Protein AF-A0A7R9C3E6-F1 (afdb_monomer_lite)

Organism: NCBI:txid399045

Radius of gyration: 17.6 Å; chains: 1; bounding box: 39×23×45 Å

pLDDT: mean 96.13, std 3.01, range [75.88, 98.56]

Sequence (102 aa):
SIGDLIVLTKPLGTQVAVNAFKWYCNPIHPKLPKLKEITSFEEVCEAYESATASMIRLNRIGAKLMKKYGATAATDVTGFGILGHADNLAKSQIREVTFIIK

InterPro domains:
  IPR004536 Selenophosphate synthetase [PTHR10256] (3-101)
  IPR010918 PurM-like, C-terminal domain [PF02769] (2-93)
  IPR036676 PurM-like, C-terminal domain superfamily [G3DSA:3.90.650.10] (1-102)
  IPR036676 PurM-like, C-terminal domain superfamily [SSF56042] (2-92)

Secondary structure (DSSP, 8-state):
-TTPPP--SS-S-HHHHHHHHHHHT-TT-TTHHHHHTT--HHHHHHHHHHHHHHHHS-THHHHHHHHHTT--------TTHHHHHHHHHHHT-SS-------

Structure (mmCIF, N/CA/C/O backbone):
data_AF-A0A7R9C3E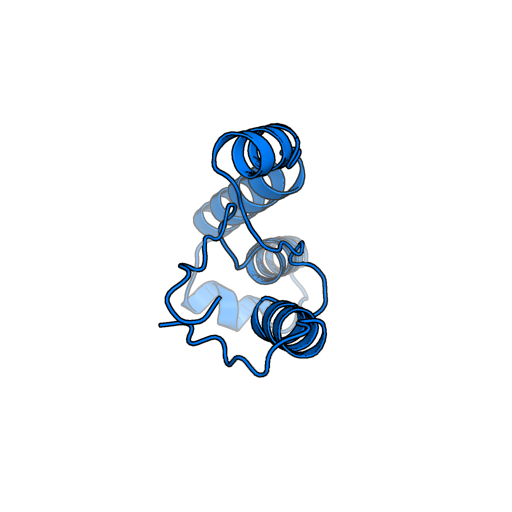6-F1
#
_entry.id   AF-A0A7R9C3E6-F1
#
loop_
_atom_site.group_PDB
_atom_site.id
_atom_site.type_symbol
_atom_site.label_atom_id
_atom_site.label_alt_id
_atom_site.label_comp_id
_ato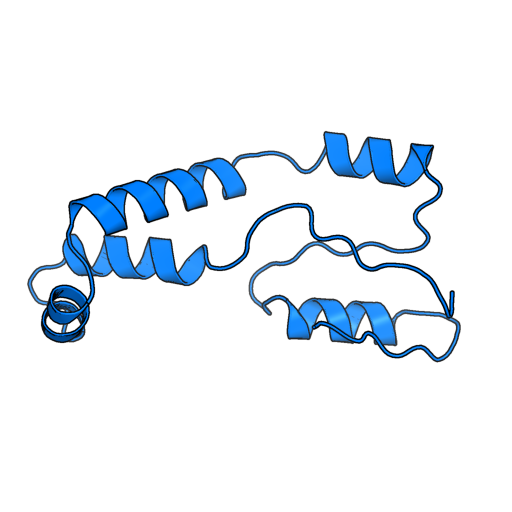m_site.label_asym_id
_atom_site.label_entity_id
_atom_site.label_seq_id
_atom_site.pdbx_PDB_ins_code
_atom_site.Cartn_x
_atom_site.Cartn_y
_atom_site.Cartn_z
_atom_site.occupancy
_atom_site.B_iso_or_equiv
_atom_site.auth_seq_id
_atom_site.auth_comp_id
_atom_site.auth_asym_id
_atom_site.auth_atom_id
_atom_site.pdbx_PDB_model_num
ATOM 1 N N . SER A 1 1 ? -18.486 4.908 14.633 1.00 85.69 1 SER A N 1
ATOM 2 C CA . SER A 1 1 ? -19.947 5.093 14.601 1.00 85.69 1 SER A CA 1
ATOM 3 C C . SER A 1 1 ? -20.402 5.555 13.230 1.00 85.69 1 SER A C 1
ATOM 5 O O . SER A 1 1 ? -19.574 5.906 12.397 1.00 85.69 1 SER A O 1
ATOM 7 N N . ILE A 1 2 ? -21.713 5.529 12.969 1.00 91.06 2 ILE A N 1
ATOM 8 C CA . ILE A 1 2 ? -22.273 6.190 11.781 1.00 91.06 2 ILE A CA 1
ATOM 9 C C . ILE A 1 2 ? -21.870 7.668 11.843 1.00 91.06 2 ILE A C 1
ATOM 11 O O . ILE A 1 2 ? -22.051 8.301 12.882 1.00 91.06 2 ILE A O 1
ATOM 15 N N . GLY A 1 3 ? -21.298 8.180 10.754 1.00 92.69 3 GLY A N 1
ATOM 16 C CA . GLY A 1 3 ? -20.761 9.541 10.673 1.00 92.69 3 GLY A CA 1
ATOM 17 C C . GLY A 1 3 ? -19.256 9.671 10.942 1.00 92.69 3 GLY A C 1
ATOM 18 O O . GLY A 1 3 ? -18.715 10.749 10.709 1.00 92.69 3 GLY A O 1
ATOM 19 N N . ASP A 1 4 ? -18.563 8.611 11.378 1.00 94.69 4 ASP A N 1
ATOM 20 C CA . ASP A 1 4 ? -17.099 8.637 11.509 1.00 94.69 4 ASP A CA 1
ATOM 21 C C . ASP A 1 4 ? -16.418 8.770 10.133 1.00 94.69 4 ASP A C 1
ATOM 23 O O . ASP A 1 4 ? -16.914 8.281 9.114 1.00 94.69 4 ASP A O 1
ATOM 27 N N . LEU A 1 5 ? -15.236 9.392 10.120 1.00 95.38 5 LEU A N 1
ATOM 28 C CA . LEU A 1 5 ? -14.391 9.523 8.933 1.00 95.38 5 LEU A CA 1
ATOM 29 C C . LEU A 1 5 ? -13.398 8.361 8.819 1.00 95.38 5 LEU A C 1
ATOM 31 O O . LEU A 1 5 ? -12.856 7.885 9.817 1.00 95.38 5 LEU A O 1
ATOM 35 N N . ILE A 1 6 ? -13.097 7.965 7.580 1.00 95.62 6 ILE A N 1
ATOM 36 C CA . ILE A 1 6 ? -12.059 6.978 7.262 1.00 95.62 6 ILE A CA 1
ATOM 37 C C . ILE A 1 6 ? -10.779 7.723 6.882 1.00 95.62 6 ILE A C 1
ATOM 39 O O . ILE A 1 6 ? -10.787 8.560 5.982 1.00 95.62 6 ILE A O 1
ATOM 43 N N . VAL A 1 7 ? -9.668 7.405 7.552 1.00 96.38 7 VAL A N 1
ATOM 44 C CA . VAL A 1 7 ? -8.363 8.036 7.310 1.00 96.38 7 VAL A CA 1
ATOM 45 C C . VAL A 1 7 ? -7.331 6.978 6.936 1.00 96.38 7 VAL A C 1
ATOM 47 O O . VAL A 1 7 ? -7.102 6.029 7.686 1.00 96.38 7 VAL A O 1
ATOM 50 N N . LEU A 1 8 ? -6.662 7.173 5.799 1.00 97.00 8 LEU A N 1
ATOM 51 C CA . LEU A 1 8 ? -5.551 6.336 5.352 1.00 97.00 8 LEU A CA 1
ATOM 52 C C . LEU A 1 8 ? -4.212 7.032 5.641 1.00 97.00 8 LEU A C 1
ATOM 54 O O . LEU A 1 8 ? -4.024 8.202 5.324 1.00 97.00 8 LEU A O 1
ATOM 58 N N . THR A 1 9 ? -3.263 6.315 6.247 1.00 96.94 9 THR A N 1
ATOM 59 C CA . THR A 1 9 ? -1.998 6.903 6.744 1.00 96.94 9 THR A CA 1
ATOM 60 C C . THR A 1 9 ? -0.797 6.706 5.813 1.00 96.94 9 THR A C 1
ATOM 62 O O . THR A 1 9 ? 0.296 7.219 6.081 1.00 96.94 9 THR A O 1
ATOM 65 N N . LYS A 1 10 ? -0.979 5.949 4.726 1.00 97.38 10 LYS A N 1
ATOM 66 C CA . LYS A 1 10 ? 0.019 5.658 3.690 1.00 97.38 10 LYS A CA 1
ATOM 67 C C . LYS A 1 10 ? -0.661 5.586 2.319 1.00 97.38 10 LYS A C 1
ATOM 69 O O . LYS A 1 10 ? -1.774 5.077 2.254 1.00 97.38 10 LYS A O 1
ATOM 74 N N . PRO A 1 11 ? -0.009 6.038 1.235 1.00 96.94 11 PRO A N 1
ATOM 75 C CA . PRO A 1 11 ? -0.548 5.869 -0.112 1.00 96.94 11 PRO A CA 1
ATOM 76 C C . PRO A 1 11 ? -0.647 4.385 -0.505 1.00 96.94 11 PRO A C 1
ATOM 78 O O . PRO A 1 11 ? 0.081 3.539 0.023 1.00 96.94 11 PRO A O 1
ATOM 81 N N . LEU A 1 12 ? -1.545 4.084 -1.447 1.00 97.06 12 LEU A N 1
ATOM 82 C CA . LEU A 1 12 ? -1.712 2.759 -2.058 1.00 97.06 12 LEU A CA 1
ATOM 83 C C . LEU A 1 12 ? -0.739 2.562 -3.239 1.00 97.06 12 LEU A C 1
ATOM 85 O O . LEU A 1 12 ? -0.052 3.492 -3.648 1.00 97.06 12 LEU A O 1
ATOM 89 N N . GLY A 1 13 ? -0.699 1.350 -3.807 1.00 96.88 13 GLY A N 1
ATOM 90 C CA . GLY A 1 13 ? 0.012 1.076 -5.068 1.00 96.88 13 GLY A CA 1
ATOM 91 C C . GLY A 1 13 ? 1.419 0.485 -4.936 1.00 96.88 13 GLY A C 1
ATOM 92 O O . GLY A 1 13 ? 2.094 0.292 -5.945 1.00 96.88 13 GLY A O 1
ATOM 93 N N . THR A 1 14 ? 1.858 0.118 -3.728 1.00 97.62 14 THR A N 1
ATOM 94 C CA . THR A 1 14 ? 3.202 -0.451 -3.494 1.00 97.62 14 THR A CA 1
ATOM 95 C C . THR A 1 14 ? 3.476 -1.701 -4.333 1.00 97.62 14 THR A C 1
ATOM 97 O O . THR A 1 14 ? 4.565 -1.849 -4.879 1.00 97.62 14 THR A O 1
ATOM 100 N N . GLN A 1 15 ? 2.483 -2.578 -4.509 1.00 97.38 15 GLN A N 1
ATOM 101 C CA . GLN A 1 15 ? 2.623 -3.778 -5.337 1.00 97.38 15 GLN A CA 1
ATOM 102 C C . GLN A 1 15 ? 2.865 -3.446 -6.817 1.00 97.38 15 GLN A C 1
ATOM 104 O O . GLN A 1 15 ? 3.645 -4.137 -7.471 1.00 97.38 15 GLN A O 1
ATOM 109 N N . VAL A 1 16 ? 2.223 -2.397 -7.342 1.00 96.88 16 VAL A N 1
ATOM 110 C CA . VAL A 1 16 ? 2.417 -1.949 -8.730 1.00 96.88 16 VAL A CA 1
ATOM 111 C C 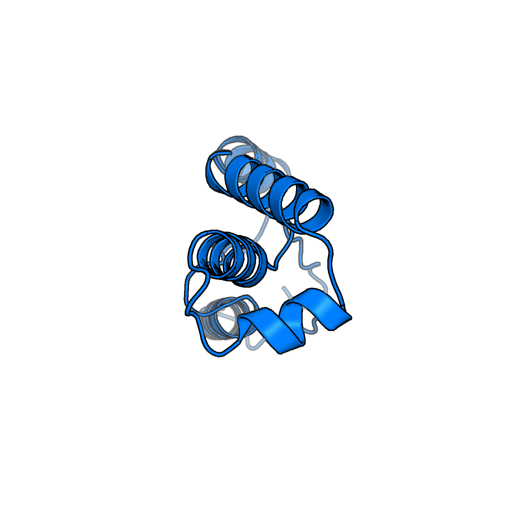. VAL A 1 16 ? 3.839 -1.431 -8.907 1.00 96.88 16 VAL A C 1
ATOM 113 O O . VAL A 1 16 ? 4.535 -1.910 -9.796 1.00 96.88 16 VAL A O 1
ATOM 116 N N . ALA A 1 17 ? 4.298 -0.549 -8.014 1.00 98.00 17 ALA A N 1
ATOM 117 C CA . ALA A 1 17 ? 5.654 -0.002 -8.048 1.00 98.00 17 ALA A CA 1
ATOM 118 C C . ALA A 1 17 ? 6.732 -1.101 -7.968 1.00 98.00 17 ALA A C 1
ATOM 120 O O . ALA A 1 17 ? 7.646 -1.151 -8.788 1.00 98.00 17 ALA A O 1
ATOM 121 N N . VAL A 1 18 ? 6.585 -2.045 -7.031 1.00 97.88 18 VAL A N 1
ATOM 122 C CA . VAL A 1 18 ? 7.526 -3.166 -6.865 1.00 97.88 18 VAL A CA 1
ATOM 123 C C . VAL A 1 18 ? 7.536 -4.091 -8.081 1.00 97.88 18 VAL A C 1
ATOM 125 O O . VAL A 1 18 ? 8.602 -4.526 -8.515 1.00 97.88 18 VAL A O 1
ATOM 128 N N . ASN A 1 19 ? 6.370 -4.410 -8.644 1.00 97.50 19 ASN A N 1
ATOM 129 C CA . ASN A 1 19 ? 6.299 -5.272 -9.822 1.00 97.50 19 ASN A CA 1
ATOM 130 C C . ASN A 1 19 ? 6.853 -4.584 -11.070 1.00 97.50 19 ASN A C 1
ATOM 132 O O . ASN A 1 19 ? 7.589 -5.221 -11.817 1.00 97.50 19 ASN A O 1
ATOM 136 N N . ALA A 1 20 ? 6.547 -3.303 -11.274 1.00 97.69 20 ALA A N 1
ATOM 137 C CA . ALA A 1 20 ? 7.075 -2.528 -12.389 1.00 97.69 20 ALA A CA 1
ATOM 138 C C . ALA A 1 20 ? 8.610 -2.504 -12.360 1.00 97.69 20 ALA A C 1
ATOM 140 O O . ALA A 1 20 ? 9.244 -2.860 -13.353 1.00 97.69 20 ALA A O 1
ATOM 141 N N . PHE A 1 21 ? 9.205 -2.215 -11.198 1.00 98.19 21 PHE A N 1
ATOM 142 C CA . PHE A 1 21 ? 10.658 -2.239 -11.018 1.00 98.19 21 PHE A CA 1
ATOM 143 C C . PHE A 1 21 ? 11.253 -3.616 -11.336 1.00 98.19 21 PHE A C 1
ATOM 145 O O . PHE A 1 21 ? 12.172 -3.732 -12.145 1.00 98.19 21 PHE A O 1
ATOM 152 N N . LYS A 1 22 ? 10.660 -4.690 -10.793 1.00 97.81 22 LYS A N 1
ATOM 153 C CA . LYS A 1 22 ? 11.075 -6.071 -11.093 1.00 97.81 22 LYS A CA 1
ATOM 154 C C . LYS A 1 22 ? 11.022 -6.399 -12.586 1.00 97.81 22 LYS A C 1
ATOM 156 O O . LYS A 1 22 ? 11.876 -7.140 -13.065 1.00 97.81 22 LYS A O 1
ATOM 161 N N . TRP A 1 23 ? 10.029 -5.891 -13.316 1.00 97.75 23 TRP A N 1
ATOM 162 C CA . TRP A 1 23 ? 9.911 -6.127 -14.757 1.00 97.75 23 TRP A CA 1
ATOM 163 C C . TRP A 1 23 ? 10.973 -5.362 -15.545 1.00 97.75 23 TRP A C 1
ATOM 165 O O . TRP A 1 23 ? 11.527 -5.929 -16.479 1.00 97.75 23 TRP A O 1
ATOM 175 N N . TYR A 1 24 ? 11.322 -4.133 -15.154 1.00 97.25 24 TYR A N 1
ATOM 176 C CA . TYR A 1 24 ? 12.452 -3.415 -15.757 1.00 97.25 24 TYR A CA 1
ATOM 177 C C . TYR A 1 24 ? 13.795 -4.106 -15.500 1.00 97.25 24 TYR A C 1
ATOM 179 O O . TYR A 1 24 ? 14.618 -4.187 -16.409 1.00 97.25 24 TYR A O 1
ATOM 187 N N . CYS A 1 25 ? 13.999 -4.671 -14.306 1.00 96.06 25 CYS A N 1
ATOM 188 C CA . CYS A 1 25 ? 15.196 -5.453 -13.980 1.00 96.06 25 CYS A CA 1
ATOM 189 C C . CYS A 1 25 ? 15.250 -6.828 -14.670 1.00 96.06 25 CYS A C 1
ATOM 191 O O . CYS A 1 25 ? 16.259 -7.523 -14.557 1.00 96.06 25 CYS A O 1
ATOM 193 N N . ASN A 1 26 ? 14.188 -7.241 -15.368 1.00 96.81 26 ASN A N 1
ATOM 194 C CA . ASN A 1 26 ? 14.114 -8.509 -16.084 1.00 96.81 26 ASN A CA 1
ATOM 195 C C . ASN A 1 26 ? 13.789 -8.274 -17.576 1.00 96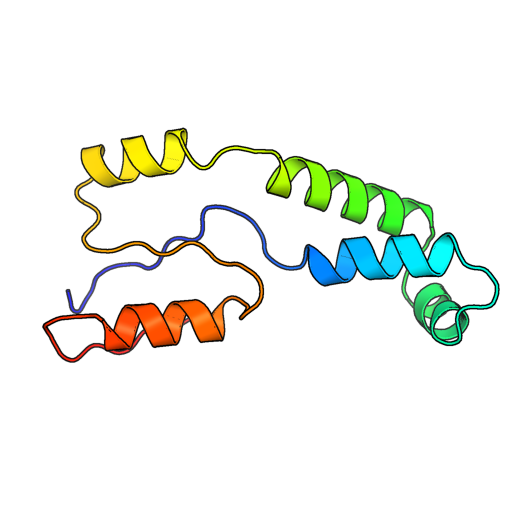.81 26 ASN A C 1
ATOM 197 O O . ASN A 1 26 ? 12.616 -8.278 -17.956 1.00 96.81 26 ASN A O 1
ATOM 201 N N . PRO A 1 27 ? 14.809 -8.119 -18.445 1.00 91.00 27 PRO A N 1
ATOM 202 C CA . PRO A 1 27 ? 14.623 -7.770 -19.857 1.00 91.00 27 PRO A CA 1
ATOM 203 C C . PRO A 1 27 ? 13.765 -8.749 -20.669 1.00 91.00 27 PRO A C 1
ATOM 205 O O . PRO A 1 27 ? 13.199 -8.354 -21.685 1.00 91.00 27 PRO A O 1
ATOM 208 N N . ILE A 1 28 ? 13.651 -10.007 -20.229 1.00 96.25 28 ILE A N 1
ATOM 209 C CA . ILE A 1 28 ? 12.846 -11.041 -20.898 1.00 96.25 28 ILE A CA 1
ATOM 210 C C . ILE A 1 28 ? 11.404 -11.112 -20.371 1.00 96.25 28 ILE A C 1
ATOM 212 O O . ILE A 1 28 ? 10.631 -11.975 -20.786 1.00 96.25 28 ILE A O 1
ATOM 216 N N . HIS A 1 29 ? 11.015 -10.236 -19.438 1.00 97.38 29 HIS A N 1
ATOM 217 C CA . HIS A 1 29 ? 9.685 -10.277 -18.846 1.00 97.38 29 HIS A CA 1
ATOM 218 C C . HIS A 1 29 ? 8.599 -9.899 -19.877 1.00 97.38 29 HIS A C 1
ATOM 220 O O . HIS A 1 29 ? 8.644 -8.805 -20.445 1.00 97.38 29 HIS A O 1
ATOM 226 N N . PRO A 1 30 ? 7.548 -10.721 -20.070 1.00 97.19 30 PRO A N 1
ATOM 227 C CA . PRO A 1 30 ? 6.585 -10.548 -21.166 1.00 97.19 30 PRO A CA 1
ATOM 228 C C . PRO A 1 30 ? 5.745 -9.266 -21.070 1.00 97.19 30 PRO A C 1
ATOM 230 O O . PRO A 1 30 ? 5.216 -8.797 -22.071 1.00 97.19 30 PRO A O 1
ATOM 233 N N . LYS A 1 31 ? 5.613 -8.678 -19.872 1.00 95.69 31 LYS A N 1
ATOM 234 C CA . LYS A 1 31 ? 4.877 -7.416 -19.666 1.00 95.69 31 LYS A CA 1
ATOM 235 C C . LYS A 1 31 ? 5.728 -6.156 -19.864 1.00 95.69 31 LYS A C 1
ATOM 237 O O . LYS A 1 31 ? 5.168 -5.065 -19.865 1.00 95.69 31 LYS A O 1
ATOM 242 N N . LEU A 1 32 ? 7.051 -6.285 -20.010 1.00 96.62 32 LEU A N 1
ATOM 243 C CA . LEU A 1 32 ? 7.952 -5.135 -20.118 1.00 96.62 32 LEU A CA 1
ATOM 244 C C . LEU A 1 32 ? 7.690 -4.265 -21.365 1.00 96.62 32 LEU A C 1
ATOM 246 O O . LEU A 1 32 ? 7.679 -3.048 -21.196 1.00 96.62 32 LEU A O 1
ATOM 250 N N . PRO A 1 33 ? 7.432 -4.814 -22.575 1.00 96.94 33 PRO A N 1
ATOM 251 C CA . PRO A 1 33 ? 7.153 -3.986 -23.752 1.00 96.94 33 PRO A CA 1
ATOM 252 C C . PRO A 1 33 ? 5.975 -3.031 -23.531 1.00 96.94 33 PRO A C 1
ATOM 254 O O . PRO A 1 33 ? 6.128 -1.829 -23.697 1.00 96.94 33 PRO A O 1
ATOM 257 N N . LYS A 1 34 ? 4.851 -3.550 -23.019 1.00 96.31 34 LYS A N 1
ATOM 258 C CA . LYS A 1 34 ? 3.656 -2.752 -22.712 1.00 96.31 34 LYS A CA 1
ATOM 259 C C . LYS A 1 34 ? 3.884 -1.738 -21.588 1.00 96.31 34 LYS A C 1
ATOM 261 O O . LYS A 1 34 ? 3.306 -0.661 -21.609 1.00 96.31 34 LYS A O 1
ATOM 266 N N . LEU A 1 35 ? 4.703 -2.071 -20.588 1.00 96.19 35 LEU A N 1
ATOM 267 C CA . LEU A 1 35 ? 5.036 -1.130 -19.515 1.00 96.19 35 LEU A CA 1
ATOM 268 C C . LEU A 1 35 ? 5.855 0.058 -20.052 1.00 96.19 35 LEU A C 1
ATOM 270 O O . LEU A 1 35 ? 5.569 1.198 -19.704 1.00 96.19 35 LEU A O 1
ATOM 274 N N . LYS A 1 36 ? 6.808 -0.195 -20.960 1.00 96.69 36 LYS A N 1
ATOM 275 C CA . LYS A 1 36 ? 7.624 0.851 -21.602 1.00 96.69 36 LYS A CA 1
ATOM 276 C C . LYS A 1 36 ? 6.823 1.827 -22.472 1.00 96.69 36 LYS A C 1
ATOM 278 O O . LYS A 1 36 ? 7.328 2.901 -22.766 1.00 96.69 36 LYS A O 1
ATOM 283 N N . GLU A 1 37 ? 5.604 1.473 -22.880 1.00 97.69 37 GLU A N 1
ATOM 284 C CA . GLU A 1 37 ? 4.705 2.377 -23.616 1.00 97.69 37 GLU A CA 1
ATOM 285 C C . GLU A 1 37 ? 4.105 3.477 -22.725 1.00 97.69 37 GLU A C 1
ATOM 287 O O . GLU A 1 37 ? 3.655 4.495 -23.243 1.00 97.69 37 GLU A O 1
ATOM 292 N N . ILE A 1 38 ? 4.070 3.276 -21.401 1.00 97.19 38 ILE A N 1
ATOM 293 C CA . ILE A 1 38 ? 3.355 4.155 -20.458 1.00 97.19 38 ILE A CA 1
ATOM 294 C C . ILE A 1 38 ? 4.223 4.689 -19.313 1.00 97.19 38 ILE A C 1
ATOM 296 O O . ILE A 1 38 ? 3.748 5.519 -18.544 1.00 97.19 38 ILE A O 1
ATOM 300 N N . THR A 1 39 ? 5.459 4.208 -19.173 1.00 97.25 39 THR A N 1
ATOM 301 C CA . THR A 1 39 ? 6.407 4.646 -18.139 1.00 97.25 39 THR A CA 1
ATOM 302 C C . THR A 1 39 ? 7.845 4.610 -18.651 1.00 97.25 39 THR A C 1
ATOM 304 O O . THR A 1 39 ? 8.190 3.824 -19.537 1.00 97.25 39 THR A O 1
ATOM 307 N N . SER A 1 40 ? 8.714 5.388 -18.021 1.00 97.75 40 SER A N 1
ATOM 308 C CA . SER A 1 40 ? 10.171 5.324 -18.125 1.00 97.75 40 SER A CA 1
ATOM 309 C C . SER A 1 40 ? 10.786 4.533 -16.961 1.00 97.75 40 SER A C 1
ATOM 311 O O . SER A 1 40 ? 10.147 4.284 -15.939 1.00 97.75 40 SER A O 1
ATOM 313 N N . PHE A 1 41 ? 12.051 4.120 -17.103 1.00 97.25 41 PHE A N 1
ATOM 314 C CA . PHE A 1 41 ? 12.763 3.445 -16.009 1.00 97.25 41 PHE A CA 1
ATOM 315 C C . PHE A 1 41 ? 12.945 4.360 -14.788 1.00 97.25 41 PHE A C 1
ATOM 317 O O . PHE A 1 41 ? 12.829 3.893 -13.661 1.00 97.25 41 PHE A O 1
ATOM 324 N N . GLU A 1 42 ? 13.183 5.653 -15.016 1.00 98.25 42 GLU A N 1
ATOM 325 C CA . GLU A 1 42 ? 13.357 6.661 -13.967 1.00 98.25 42 GLU A CA 1
ATOM 326 C C . GLU A 1 42 ? 12.086 6.819 -13.120 1.00 98.25 42 GLU A C 1
ATOM 328 O O . GLU A 1 42 ? 12.143 6.623 -11.908 1.00 98.25 42 GLU A O 1
ATOM 333 N N . GLU A 1 43 ? 10.920 7.005 -13.751 1.00 98.12 43 GLU A N 1
ATOM 334 C CA . GLU A 1 43 ? 9.625 7.080 -13.050 1.00 98.12 43 GLU A CA 1
ATOM 335 C C . GLU A 1 43 ? 9.335 5.814 -12.226 1.00 98.12 43 GLU A C 1
ATOM 337 O O . GLU A 1 43 ? 8.787 5.871 -11.122 1.00 98.12 43 GLU A O 1
ATOM 342 N N . VAL A 1 44 ? 9.715 4.641 -12.743 1.00 98.12 44 VAL A N 1
ATOM 343 C CA . VAL A 1 44 ? 9.544 3.369 -12.028 1.00 98.12 44 VAL A CA 1
ATOM 344 C C . VAL A 1 44 ? 10.484 3.264 -10.825 1.00 98.12 44 VAL A C 1
ATOM 346 O O . VAL A 1 44 ? 10.065 2.757 -9.781 1.00 98.12 44 VAL A O 1
ATOM 349 N N . CYS A 1 45 ? 11.723 3.745 -10.937 1.00 98.31 45 CYS A N 1
ATOM 350 C CA . CYS A 1 45 ? 12.657 3.824 -9.815 1.00 98.31 45 CYS A CA 1
ATOM 351 C C . CYS A 1 45 ? 12.130 4.758 -8.719 1.00 98.31 45 CYS A C 1
ATOM 353 O O . CYS A 1 45 ? 12.051 4.341 -7.564 1.00 98.31 45 CYS A O 1
ATOM 355 N N . GLU A 1 46 ? 11.667 5.958 -9.071 1.00 98.44 46 GLU A N 1
ATOM 356 C CA . GLU A 1 46 ? 11.084 6.908 -8.112 1.00 98.44 46 GLU A CA 1
ATOM 357 C C . GLU A 1 46 ? 9.856 6.327 -7.394 1.00 98.44 46 GLU A C 1
ATOM 359 O O . GLU A 1 46 ? 9.707 6.438 -6.168 1.00 98.44 46 GLU A O 1
ATOM 364 N N . ALA A 1 47 ? 8.977 5.649 -8.139 1.00 98.25 47 ALA A N 1
ATOM 365 C CA . ALA A 1 47 ? 7.815 4.975 -7.573 1.00 98.25 47 ALA A CA 1
ATOM 366 C C . ALA A 1 47 ? 8.222 3.831 -6.630 1.00 98.25 47 ALA A C 1
ATOM 368 O O . ALA A 1 47 ? 7.620 3.657 -5.564 1.00 98.25 47 ALA A O 1
ATOM 369 N N . TYR A 1 48 ? 9.244 3.053 -6.995 1.00 98.56 48 TYR A N 1
ATOM 370 C CA . TYR A 1 48 ? 9.778 1.966 -6.176 1.00 98.56 48 TYR A CA 1
ATOM 371 C C . TYR A 1 48 ? 10.405 2.473 -4.874 1.00 98.56 48 TYR A C 1
ATOM 373 O O . TYR A 1 48 ? 10.136 1.920 -3.803 1.00 98.56 48 TYR A O 1
ATOM 381 N N . GLU A 1 49 ? 11.193 3.544 -4.939 1.00 98.50 49 GLU A N 1
ATOM 382 C CA . GLU A 1 49 ? 11.788 4.190 -3.770 1.00 98.50 49 GLU A CA 1
ATOM 383 C C . GLU A 1 49 ? 10.709 4.754 -2.845 1.00 98.50 49 GLU A C 1
ATOM 385 O O . GLU A 1 49 ? 10.707 4.463 -1.647 1.00 98.50 49 GLU A O 1
ATOM 390 N N . SER A 1 50 ? 9.721 5.459 -3.402 1.00 98.31 50 SER A N 1
ATOM 391 C CA . SER A 1 50 ? 8.573 5.984 -2.653 1.00 98.31 50 SER A CA 1
ATOM 392 C C . SER A 1 50 ? 7.762 4.872 -1.978 1.00 98.31 50 SER A C 1
ATOM 394 O O . SER A 1 50 ? 7.390 4.977 -0.802 1.00 98.31 50 SER A O 1
ATOM 396 N N . ALA A 1 51 ? 7.514 3.767 -2.690 1.00 98.31 51 ALA A N 1
ATOM 397 C CA . ALA A 1 51 ? 6.840 2.595 -2.143 1.00 98.31 51 ALA A CA 1
ATOM 398 C C . ALA A 1 51 ? 7.655 1.960 -1.009 1.00 98.31 51 ALA A C 1
ATOM 400 O O . ALA A 1 51 ? 7.101 1.653 0.049 1.00 98.31 51 ALA A O 1
ATOM 401 N N . THR A 1 52 ? 8.965 1.809 -1.197 1.00 98.38 52 THR A N 1
ATOM 402 C CA . THR A 1 52 ? 9.878 1.245 -0.196 1.00 98.38 52 THR A CA 1
ATOM 403 C C . THR A 1 52 ? 9.921 2.122 1.051 1.00 98.38 52 THR A C 1
ATOM 405 O O . THR A 1 52 ? 9.675 1.623 2.148 1.00 98.38 52 THR A O 1
ATOM 408 N N . ALA A 1 53 ? 10.112 3.434 0.895 1.00 98.25 53 ALA A N 1
ATOM 409 C CA . ALA A 1 53 ? 10.092 4.412 1.980 1.00 98.25 53 ALA A CA 1
ATOM 410 C C . ALA A 1 53 ? 8.766 4.386 2.763 1.00 98.25 53 ALA A C 1
ATOM 412 O O . ALA A 1 53 ? 8.750 4.411 3.998 1.00 98.25 53 ALA A O 1
ATOM 413 N N . SER A 1 54 ? 7.633 4.276 2.061 1.00 97.94 54 SER A N 1
ATOM 414 C CA . SER A 1 54 ? 6.319 4.111 2.689 1.00 97.94 54 SER A CA 1
ATOM 415 C C . SER A 1 54 ? 6.217 2.796 3.471 1.00 97.94 54 SER A C 1
ATOM 417 O O . SER A 1 54 ? 5.731 2.792 4.605 1.00 97.94 54 SER A O 1
ATOM 419 N N . MET A 1 55 ? 6.697 1.678 2.918 1.00 97.62 55 MET A N 1
ATOM 420 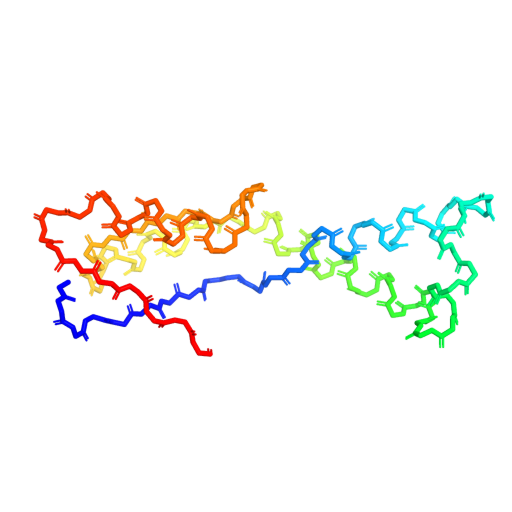C CA . MET A 1 55 ? 6.622 0.359 3.557 1.00 97.62 55 MET A CA 1
ATOM 421 C C . MET A 1 55 ? 7.510 0.255 4.804 1.00 97.62 55 MET A C 1
ATOM 423 O O . MET A 1 55 ? 7.025 -0.219 5.831 1.00 97.62 55 MET A O 1
ATOM 427 N N . ILE A 1 56 ? 8.745 0.771 4.770 1.00 97.81 56 ILE A N 1
ATOM 428 C CA . ILE A 1 56 ? 9.669 0.732 5.921 1.00 97.81 56 ILE A CA 1
ATOM 429 C C . ILE A 1 56 ? 9.261 1.683 7.057 1.00 97.81 56 ILE A C 1
ATOM 431 O O . ILE A 1 56 ? 9.681 1.511 8.203 1.00 97.81 56 ILE A O 1
ATOM 435 N N . ARG A 1 57 ? 8.421 2.692 6.779 1.00 97.94 57 ARG A N 1
ATOM 436 C CA . ARG A 1 57 ? 7.928 3.625 7.801 1.00 97.94 57 ARG A CA 1
ATOM 437 C C . ARG A 1 5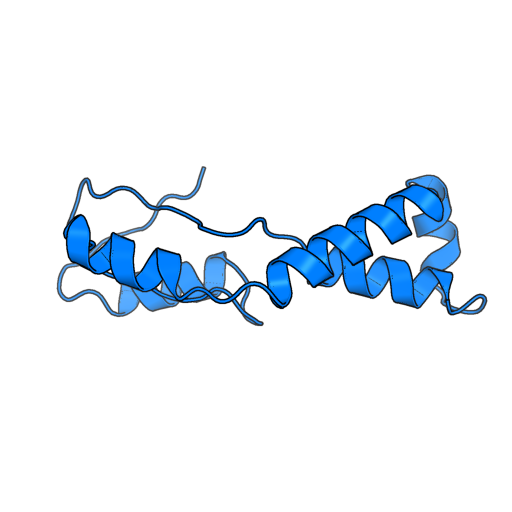7 ? 7.013 2.909 8.797 1.00 97.94 57 ARG A C 1
ATOM 439 O O . ARG A 1 57 ? 5.936 2.442 8.438 1.00 97.94 57 ARG A O 1
ATOM 446 N N . LEU A 1 58 ? 7.367 2.902 10.079 1.00 98.00 58 LEU A N 1
ATOM 447 C CA . LEU A 1 58 ? 6.513 2.326 11.125 1.00 98.00 58 LEU A CA 1
ATOM 448 C C . LEU A 1 58 ? 5.214 3.123 11.328 1.00 98.00 58 LEU A C 1
ATOM 450 O O . LEU A 1 58 ? 5.226 4.351 11.414 1.00 98.00 58 LEU A O 1
ATOM 454 N N . ASN A 1 59 ? 4.106 2.420 11.581 1.00 97.69 59 ASN A N 1
ATOM 455 C CA . ASN A 1 59 ? 2.814 3.024 11.949 1.00 97.69 59 ASN A CA 1
ATOM 456 C C . ASN A 1 59 ? 2.753 3.516 13.413 1.00 97.69 59 ASN A C 1
ATOM 458 O O . ASN A 1 59 ? 1.686 3.861 13.919 1.00 97.69 59 ASN A O 1
ATOM 462 N N . ARG A 1 60 ? 3.896 3.583 14.114 1.00 97.88 60 ARG A N 1
ATOM 463 C CA . ARG A 1 60 ? 3.991 3.928 15.544 1.00 97.88 60 ARG A CA 1
ATOM 464 C C . ARG A 1 60 ? 3.393 5.298 15.872 1.00 97.88 60 ARG A C 1
ATOM 466 O O . ARG A 1 60 ? 2.736 5.444 16.897 1.00 97.88 60 ARG A O 1
ATOM 473 N N . ILE A 1 61 ? 3.632 6.301 15.025 1.00 97.38 61 ILE A N 1
ATOM 474 C CA . ILE A 1 61 ? 3.072 7.648 15.222 1.00 97.38 61 ILE A CA 1
ATOM 475 C C . ILE A 1 61 ? 1.556 7.612 15.018 1.00 97.38 61 ILE A C 1
ATOM 477 O O . ILE A 1 61 ? 0.828 8.092 15.881 1.00 97.38 61 ILE A O 1
ATOM 481 N N . GLY A 1 62 ? 1.082 6.958 13.951 1.00 96.62 62 GLY A N 1
ATOM 482 C CA . GLY A 1 62 ? -0.348 6.753 13.706 1.00 96.62 62 GLY A CA 1
ATOM 483 C C . GLY A 1 62 ? -1.050 6.098 14.897 1.00 96.62 62 GLY A C 1
ATOM 484 O O . GLY A 1 62 ? -2.042 6.625 15.382 1.00 96.62 62 GLY A O 1
ATOM 485 N N . ALA A 1 63 ? -0.473 5.034 15.462 1.00 97.56 63 ALA A N 1
ATOM 486 C CA . ALA A 1 63 ? -1.008 4.365 16.651 1.00 97.56 63 ALA A CA 1
ATOM 487 C C . ALA A 1 63 ? -1.132 5.289 17.875 1.00 97.56 63 ALA A C 1
ATOM 489 O O . ALA A 1 63 ? -2.129 5.236 18.596 1.00 97.56 63 ALA A O 1
ATOM 490 N N . LYS A 1 64 ? -0.147 6.166 18.106 1.00 98.19 64 LYS A N 1
ATOM 491 C CA . LYS A 1 64 ? -0.213 7.165 19.186 1.00 98.19 64 LYS A CA 1
ATOM 492 C C . LYS A 1 64 ? -1.306 8.206 18.930 1.00 98.19 64 LYS A C 1
ATOM 494 O O . LYS A 1 64 ? -2.046 8.544 19.851 1.00 98.19 64 LYS A O 1
ATOM 499 N N . LEU A 1 65 ? -1.415 8.698 17.696 1.00 97.62 65 LEU A N 1
ATOM 500 C CA . LEU A 1 65 ? -2.410 9.703 17.320 1.00 97.62 65 LEU A CA 1
ATOM 501 C C . LEU A 1 65 ? -3.838 9.152 17.372 1.00 97.62 65 LEU A C 1
ATOM 503 O O . LEU A 1 65 ? -4.720 9.844 17.865 1.00 97.62 65 LEU A O 1
ATOM 507 N N . MET A 1 66 ? -4.048 7.898 16.964 1.00 97.56 66 MET A N 1
ATOM 508 C CA . MET A 1 66 ? -5.342 7.218 17.082 1.00 97.56 66 MET A CA 1
ATOM 509 C C . MET A 1 66 ? -5.851 7.226 18.526 1.00 97.56 66 MET A C 1
ATOM 511 O O . MET A 1 66 ? -6.995 7.595 18.766 1.00 97.56 66 MET A O 1
ATOM 515 N N . LYS A 1 67 ? -4.983 6.916 19.500 1.00 96.88 67 LYS A N 1
ATOM 516 C CA . LYS A 1 67 ? -5.339 7.004 20.926 1.00 96.88 67 LYS A CA 1
ATOM 517 C C . LYS A 1 67 ? -5.621 8.441 21.365 1.00 96.88 67 LYS A C 1
ATOM 519 O O . LYS A 1 67 ? -6.605 8.681 22.051 1.00 96.88 67 LYS A O 1
ATOM 524 N N . LYS A 1 68 ? -4.771 9.393 20.964 1.00 97.81 68 LYS A N 1
ATOM 525 C CA . LYS A 1 68 ? -4.896 10.809 21.348 1.00 97.81 68 LYS A CA 1
ATOM 526 C C . LYS A 1 68 ? -6.205 11.443 20.863 1.00 97.81 68 LYS A C 1
ATOM 528 O O . LYS A 1 68 ? -6.778 12.247 21.586 1.00 97.81 68 LYS A O 1
ATOM 533 N N . TYR A 1 69 ? -6.645 11.105 19.653 1.00 97.00 69 TYR A N 1
ATOM 534 C CA . TYR A 1 69 ? -7.826 11.692 19.013 1.00 97.00 69 TYR A CA 1
ATOM 535 C C . TYR A 1 69 ? -9.076 10.800 19.082 1.00 97.00 69 TYR A C 1
ATOM 537 O O . TYR A 1 69 ? -10.079 11.122 18.456 1.00 97.00 69 TYR A O 1
ATOM 545 N N . GLY A 1 70 ? -9.038 9.698 19.840 1.00 96.69 70 GLY A N 1
ATOM 546 C CA . GLY A 1 70 ? -10.217 8.862 20.085 1.00 96.69 70 GLY A CA 1
ATOM 547 C C . GLY A 1 70 ? -10.701 8.064 18.870 1.00 96.69 70 GLY A C 1
ATOM 548 O O . GLY A 1 70 ? -11.905 7.901 18.696 1.00 96.69 70 GLY A O 1
ATOM 549 N N . ALA A 1 71 ? -9.788 7.569 18.027 1.00 96.88 71 ALA A N 1
ATOM 550 C CA . ALA A 1 71 ? -10.152 6.686 16.918 1.00 96.88 71 ALA A CA 1
ATOM 551 C C . ALA A 1 71 ? -10.893 5.439 17.433 1.00 96.88 71 ALA A C 1
ATOM 553 O O . ALA A 1 71 ? -10.452 4.789 18.383 1.00 96.88 71 ALA A O 1
ATOM 554 N N . THR A 1 72 ? -12.012 5.108 16.791 1.00 95.69 72 THR A N 1
ATOM 555 C CA . THR A 1 72 ? -12.952 4.067 17.237 1.00 95.69 72 THR A CA 1
ATOM 556 C C . THR A 1 72 ? -12.579 2.671 16.743 1.00 95.69 72 THR A C 1
ATOM 558 O O . THR A 1 72 ? -12.879 1.681 17.406 1.00 95.69 72 THR A O 1
ATOM 561 N N . ALA A 1 73 ? -11.903 2.584 15.597 1.00 96.19 73 ALA A N 1
ATOM 562 C CA . ALA A 1 73 ? -11.458 1.340 14.989 1.00 96.19 73 ALA A CA 1
ATOM 563 C C . ALA A 1 73 ? -10.243 1.591 14.082 1.00 96.19 73 ALA A C 1
ATOM 565 O O . ALA A 1 73 ? -10.030 2.708 13.608 1.00 96.19 73 ALA A O 1
ATOM 566 N N . ALA A 1 74 ? -9.445 0.552 13.832 1.00 97.31 74 ALA A N 1
ATOM 567 C CA . ALA A 1 74 ? -8.316 0.617 12.910 1.00 97.31 74 ALA A CA 1
ATOM 568 C C . ALA A 1 74 ? -7.984 -0.766 12.339 1.00 97.31 74 ALA A C 1
ATOM 570 O O . ALA A 1 74 ? -8.142 -1.780 13.013 1.00 97.31 74 ALA A O 1
ATOM 571 N N . THR A 1 75 ? -7.466 -0.785 11.114 1.00 97.38 75 THR A N 1
ATOM 572 C CA . THR A 1 75 ? -6.853 -1.955 10.477 1.00 97.38 75 THR A CA 1
ATOM 573 C C . THR A 1 75 ? -5.655 -1.484 9.656 1.00 97.38 75 THR A C 1
ATOM 575 O O . THR A 1 75 ? -5.625 -0.341 9.192 1.00 97.38 75 THR A O 1
ATOM 578 N N . ASP A 1 76 ? -4.640 -2.324 9.508 1.00 96.88 76 ASP A N 1
ATOM 579 C CA . ASP A 1 76 ? -3.579 -2.121 8.532 1.00 96.88 76 ASP A CA 1
ATOM 580 C C . ASP A 1 76 ? -4.015 -2.636 7.153 1.00 96.88 76 ASP A C 1
ATOM 582 O O . ASP A 1 76 ? -4.872 -3.504 7.047 1.00 96.88 76 ASP A O 1
ATOM 586 N N . VAL A 1 77 ? -3.444 -2.083 6.078 1.00 96.75 77 VAL A N 1
ATOM 587 C CA . VAL A 1 77 ? -3.735 -2.511 4.701 1.00 96.75 77 VAL A CA 1
ATOM 588 C C . VAL A 1 77 ? -2.540 -3.291 4.174 1.00 96.75 77 VAL A C 1
ATOM 590 O O . VAL A 1 77 ? -1.457 -2.725 4.015 1.00 96.75 77 VAL A O 1
ATOM 593 N N . THR A 1 78 ? -2.738 -4.581 3.903 1.00 93.56 78 THR A N 1
ATOM 594 C CA . THR A 1 78 ? -1.693 -5.488 3.410 1.00 93.56 78 THR A CA 1
ATOM 595 C C . THR A 1 78 ? -2.155 -6.233 2.148 1.00 93.56 78 THR A C 1
ATOM 597 O O . THR A 1 78 ? -2.688 -5.612 1.229 1.00 93.56 78 THR A O 1
ATOM 600 N N . GLY A 1 79 ? -1.920 -7.547 2.054 1.00 91.06 79 GLY A N 1
ATOM 601 C CA . GLY A 1 79 ? -2.052 -8.335 0.824 1.00 91.06 79 GLY A CA 1
ATOM 602 C C . GLY A 1 79 ? -3.473 -8.450 0.266 1.00 91.06 79 GLY A C 1
ATOM 603 O O . GLY A 1 79 ? -3.626 -8.718 -0.922 1.00 91.06 79 GLY A O 1
ATOM 604 N N . PHE A 1 80 ? -4.506 -8.204 1.077 1.00 91.50 80 PHE A N 1
ATOM 605 C CA . PHE A 1 80 ? -5.901 -8.195 0.611 1.00 91.50 80 PHE A CA 1
ATOM 606 C C . PHE A 1 80 ? -6.325 -6.864 -0.026 1.00 91.50 80 PHE A C 1
ATOM 608 O O . PHE A 1 80 ? -7.440 -6.744 -0.533 1.00 91.50 80 PHE A O 1
ATOM 615 N N . GLY A 1 81 ? -5.445 -5.858 -0.014 1.00 94.62 81 GLY A N 1
ATOM 616 C CA . GLY A 1 81 ? -5.734 -4.531 -0.542 1.00 94.62 81 GLY A CA 1
ATOM 617 C C . GLY A 1 81 ? -6.754 -3.752 0.294 1.00 94.62 81 GLY A C 1
ATOM 618 O O . GLY A 1 81 ? -7.314 -4.238 1.276 1.00 94.62 81 GLY A O 1
ATOM 619 N N . ILE A 1 82 ? -6.990 -2.497 -0.091 1.00 96.50 82 ILE A N 1
ATOM 620 C CA . ILE A 1 82 ? -7.806 -1.568 0.705 1.00 96.50 82 ILE A CA 1
ATOM 621 C C . ILE A 1 82 ? -9.247 -2.056 0.899 1.00 96.50 82 ILE A C 1
ATOM 623 O O . ILE A 1 82 ? -9.765 -1.979 2.008 1.00 96.50 82 ILE A O 1
ATOM 627 N N . LEU A 1 83 ? -9.873 -2.601 -0.148 1.00 95.88 83 LEU A N 1
ATOM 628 C CA . LEU A 1 83 ? -11.269 -3.038 -0.092 1.00 95.88 83 LEU A CA 1
ATOM 629 C C . LEU A 1 83 ? -11.450 -4.255 0.819 1.00 95.88 83 LEU A C 1
ATOM 631 O O . LEU A 1 83 ? -12.376 -4.267 1.623 1.00 95.88 83 LEU A O 1
ATOM 635 N N . GLY A 1 84 ? -10.544 -5.236 0.753 1.00 96.19 84 GLY A N 1
ATOM 636 C CA . GLY A 1 84 ? -10.618 -6.424 1.607 1.00 96.19 84 GLY A CA 1
ATOM 637 C C . GLY A 1 84 ? -10.452 -6.085 3.088 1.00 96.19 84 GLY A C 1
ATOM 638 O O . GLY A 1 84 ? -11.209 -6.560 3.931 1.00 96.19 84 GLY A O 1
ATOM 639 N N . HIS A 1 85 ? -9.503 -5.207 3.419 1.00 97.50 85 HIS A N 1
ATOM 640 C CA . HIS A 1 85 ? -9.311 -4.765 4.801 1.00 97.50 85 HIS A CA 1
ATOM 641 C C . HIS A 1 85 ? -10.455 -3.872 5.305 1.00 97.50 85 HIS A C 1
ATOM 643 O O . HIS A 1 85 ? -10.877 -4.022 6.451 1.00 97.50 85 HIS A O 1
ATOM 649 N N . ALA A 1 86 ? -10.993 -2.986 4.462 1.00 96.38 86 ALA A N 1
ATOM 650 C CA . ALA A 1 86 ? -12.149 -2.161 4.807 1.00 96.38 86 ALA A CA 1
ATOM 651 C C . ALA A 1 86 ? -13.405 -3.009 5.076 1.00 96.38 86 ALA A C 1
ATOM 653 O O . ALA A 1 86 ? -14.074 -2.790 6.083 1.00 96.38 86 ALA A O 1
ATOM 654 N N . ASP A 1 87 ? -13.686 -4.001 4.227 1.00 95.69 87 ASP A N 1
ATOM 655 C CA . ASP A 1 87 ? -14.806 -4.935 4.397 1.00 95.69 87 ASP A CA 1
ATOM 656 C C . ASP A 1 87 ? -14.665 -5.762 5.685 1.00 95.69 87 ASP A C 1
ATOM 658 O O . ASP A 1 87 ? -15.594 -5.835 6.491 1.00 95.69 87 ASP A O 1
ATOM 662 N N . ASN A 1 88 ? -13.470 -6.301 5.952 1.00 96.38 88 ASN A N 1
ATOM 663 C CA . ASN A 1 88 ? -13.195 -7.026 7.195 1.00 96.38 88 ASN A CA 1
ATOM 664 C C . ASN A 1 88 ? -13.381 -6.144 8.439 1.00 96.38 88 ASN A C 1
ATOM 666 O O . ASN A 1 88 ? -13.936 -6.593 9.447 1.00 96.38 88 ASN A O 1
ATOM 670 N N . LEU A 1 89 ? -12.931 -4.886 8.382 1.00 96.50 89 LEU A N 1
ATOM 671 C CA . LEU A 1 89 ? -13.074 -3.956 9.497 1.00 96.50 89 LEU A CA 1
ATOM 672 C C . LEU A 1 89 ? -14.540 -3.573 9.730 1.00 96.50 89 LEU A C 1
ATOM 674 O O . LEU A 1 89 ? -14.952 -3.508 10.889 1.00 96.50 89 LEU A O 1
ATOM 678 N N . ALA A 1 90 ? -15.321 -3.368 8.664 1.00 95.56 90 ALA A N 1
ATOM 679 C CA . ALA A 1 90 ? -16.758 -3.105 8.743 1.00 95.56 90 ALA A CA 1
ATOM 680 C C . ALA A 1 90 ? -17.515 -4.293 9.361 1.00 95.56 90 ALA A C 1
ATOM 682 O O . ALA A 1 90 ? -18.278 -4.106 10.306 1.00 95.56 90 ALA A O 1
ATOM 683 N N . LYS A 1 91 ? -17.227 -5.525 8.916 1.00 95.38 91 LYS A N 1
ATOM 684 C CA . LYS A 1 91 ? -17.812 -6.765 9.466 1.00 95.38 91 LYS A CA 1
ATOM 685 C C . LYS A 1 91 ? -17.457 -7.022 10.930 1.00 95.38 91 LYS A C 1
ATOM 687 O O . LYS A 1 91 ? -18.190 -7.718 11.621 1.00 95.38 91 LYS A O 1
ATOM 692 N N . SER A 1 92 ? -16.342 -6.469 11.404 1.00 96.12 92 SER A N 1
ATOM 693 C CA . SER A 1 92 ? -15.901 -6.601 12.798 1.00 96.12 92 SER A CA 1
ATOM 694 C C . SER A 1 92 ? -16.536 -5.565 13.737 1.00 96.12 92 SER A C 1
ATOM 696 O O . SER A 1 92 ? -16.240 -5.564 14.932 1.00 96.12 92 SER A O 1
ATOM 698 N N . GLN A 1 93 ? -17.367 -4.649 13.227 1.00 96.38 93 GLN A N 1
ATOM 699 C CA . GLN A 1 93 ? -18.038 -3.655 14.061 1.00 96.38 93 GLN A CA 1
ATOM 700 C C . GLN A 1 93 ? -19.229 -4.265 14.806 1.00 96.38 93 GLN A C 1
ATOM 702 O O . GLN A 1 93 ? -19.967 -5.086 14.278 1.00 96.38 93 GLN A O 1
ATOM 707 N N . ILE A 1 94 ? -19.452 -3.804 16.041 1.00 93.56 94 ILE A N 1
ATOM 708 C CA . ILE A 1 94 ? -20.604 -4.220 16.861 1.00 93.56 94 ILE A CA 1
ATOM 709 C C . ILE A 1 94 ? -21.920 -3.707 16.261 1.00 93.56 94 ILE A C 1
ATOM 711 O O . ILE A 1 94 ? -22.956 -4.358 16.356 1.00 93.56 94 ILE A O 1
ATOM 715 N N . ARG A 1 95 ? -21.889 -2.504 15.680 1.00 91.38 95 ARG A N 1
ATOM 716 C CA . ARG A 1 95 ? -23.034 -1.911 14.987 1.00 91.38 95 ARG A CA 1
ATOM 717 C C . ARG A 1 95 ? -22.927 -2.212 13.505 1.00 91.38 95 ARG A C 1
ATOM 719 O O . ARG A 1 95 ? -21.833 -2.143 12.951 1.00 91.38 95 ARG A O 1
ATOM 726 N N . GLU A 1 96 ? -24.069 -2.433 12.872 1.00 92.06 96 GLU A N 1
ATOM 727 C CA . GLU A 1 96 ? -24.150 -2.515 11.421 1.00 92.06 96 GLU A CA 1
ATOM 728 C C . GLU A 1 96 ? -23.740 -1.169 10.808 1.00 92.06 96 GLU A C 1
ATOM 730 O O . GLU A 1 96 ? -24.371 -0.134 11.039 1.00 92.06 96 GLU A O 1
ATOM 735 N N . VAL A 1 97 ? -22.624 -1.168 10.081 1.00 93.88 97 VAL A N 1
ATOM 736 C CA . VAL A 1 97 ? -22.092 0.005 9.385 1.00 93.88 97 VAL A CA 1
ATOM 737 C C . VAL A 1 97 ? -21.578 -0.397 8.011 1.00 93.88 97 VAL A C 1
ATOM 739 O O . VAL A 1 97 ? -21.128 -1.519 7.801 1.00 93.88 97 VAL A O 1
ATOM 742 N N . THR A 1 98 ? -21.612 0.545 7.073 1.00 94.00 98 THR A N 1
ATOM 743 C CA . THR A 1 98 ? -21.025 0.393 5.737 1.00 94.00 98 THR A CA 1
ATOM 744 C C . THR A 1 98 ? -19.982 1.477 5.523 1.00 94.00 98 THR A C 1
ATOM 746 O O . THR A 1 98 ? -20.211 2.642 5.852 1.00 94.00 98 THR A O 1
ATOM 749 N N . PHE A 1 99 ? -18.832 1.102 4.971 1.00 95.00 99 PHE A N 1
ATOM 750 C CA . PHE A 1 99 ? -17.771 2.043 4.629 1.00 95.00 99 PHE A CA 1
ATOM 751 C C . PHE A 1 99 ? -17.916 2.491 3.177 1.00 95.00 99 PHE A C 1
ATOM 753 O O . PHE A 1 99 ? -18.020 1.666 2.274 1.00 95.00 99 PHE A O 1
ATOM 760 N N . ILE A 1 100 ? -17.908 3.806 2.958 1.00 93.69 100 ILE A N 1
ATOM 761 C CA . ILE A 1 100 ? -17.963 4.409 1.625 1.00 93.69 100 ILE A CA 1
ATOM 762 C C . ILE A 1 100 ? -16.601 5.041 1.351 1.00 93.69 100 ILE A C 1
ATOM 764 O O . ILE A 1 100 ? -16.214 5.999 2.018 1.00 93.69 100 ILE A O 1
ATOM 768 N N . ILE A 1 101 ? -15.882 4.498 0.371 1.00 87.56 101 ILE A N 1
ATOM 769 C CA . ILE A 1 101 ? -14.596 5.015 -0.104 1.00 87.56 101 ILE A CA 1
ATOM 770 C C . ILE A 1 101 ? -14.873 5.715 -1.436 1.00 87.56 101 ILE A C 1
ATOM 772 O O . ILE A 1 101 ? -15.445 5.100 -2.336 1.00 87.56 101 ILE A O 1
ATOM 776 N N . LYS A 1 102 ? -14.532 7.001 -1.527 1.00 75.88 102 LYS A N 1
ATOM 777 C CA . LYS A 1 102 ? -14.701 7.839 -2.720 1.00 75.88 102 LYS A CA 1
ATOM 778 C C . LYS A 1 102 ? -13.346 8.235 -3.280 1.00 75.88 102 LYS A C 1
ATOM 780 O O . LYS A 1 102 ? -12.419 8.399 -2.456 1.00 75.88 102 LYS A O 1
#

Foldseek 3Di:
DVVDDDDDPFDDCLVVLVVLQVVVVPVPRPCVVVSVVPDDNVVSVVSNVSSVVRVPDDCVVVVVVCVVVVPPFDDDADDVGDVSRQVVRCVPDPDNDDDDDD